Protein AF-A0A6I3AC10-F1 (afdb_monomer)

Solvent-accessible surface area (backbone atoms only — not comparable to full-atom values): 9500 Å² total; per-residue (Å²): 116,63,69,60,49,20,52,52,34,22,54,48,17,21,56,50,18,50,53,36,52,47,46,43,65,21,54,87,71,73,44,61,81,80,53,77,76,65,51,40,91,83,74,60,48,67,61,49,76,77,64,65,39,61,50,55,30,42,59,76,46,69,32,30,42,92,85,74,59,48,78,48,69,69,61,55,43,49,44,11,51,51,33,12,49,51,24,24,51,47,30,65,73,52,46,95,43,68,48,37,67,36,51,45,51,50,46,52,52,48,52,36,46,52,57,28,28,74,73,68,73,51,78,61,58,88,57,55,59,58,46,54,55,53,44,52,50,38,44,48,53,19,22,61,75,72,70,39,60,68,58,49,53,52,50,52,53,52,50,51,50,52,49,51,51,56,52,49,47,45,71,76,56,67,127

Mean predicted aligned error: 4.68 Å

Radius of gyration: 18.95 Å; Cα contacts (8 Å, |Δi|>4): 184; chains: 1; bounding box: 41×37×51 Å

Sequence (175 aa):
MTAVLIAACALLGLLVGSFLNVVIARVPAGESVVSPRSRCPGCQTEISPRDNIPVLSWLILRGKCRTCSMSISSRYPIVELLTAIVFALFAWHFGWSAVLPAFLYLGAIGVALAMIDLDVRRLPNVIVLPSYVVALVLLGVAAVVDGTPEVMIRAVLGGLALYAFYFLLVLIYPA

Structure (mmCIF, N/CA/C/O backbone):
data_AF-A0A6I3AC10-F1
#
_entry.id   AF-A0A6I3AC10-F1
#
loop_
_atom_site.group_PDB
_atom_site.id
_atom_site.type_symbol
_atom_site.label_atom_id
_atom_site.label_alt_id
_atom_site.label_comp_id
_atom_site.label_asym_id
_atom_site.label_entity_id
_atom_site.label_seq_id
_atom_site.pdbx_PDB_ins_code
_atom_site.Cartn_x
_atom_site.Cartn_y
_atom_site.Cartn_z
_atom_site.occupancy
_atom_site.B_iso_or_equiv
_atom_site.auth_seq_id
_atom_site.auth_comp_id
_atom_site.auth_asym_id
_atom_site.auth_atom_id
_atom_site.pdbx_PDB_model_num
ATOM 1 N N . MET A 1 1 ? 23.435 7.348 2.274 1.00 64.56 1 MET A N 1
ATOM 2 C CA . MET A 1 1 ? 22.236 7.812 1.531 1.00 64.56 1 MET A CA 1
ATOM 3 C C . MET A 1 1 ? 21.127 6.760 1.464 1.00 64.56 1 MET A C 1
ATOM 5 O O . MET A 1 1 ? 19.975 7.125 1.641 1.00 64.56 1 MET A O 1
ATOM 9 N N . THR A 1 2 ? 21.435 5.474 1.281 1.00 85.44 2 THR A N 1
ATOM 10 C CA . THR A 1 2 ? 20.445 4.375 1.244 1.00 85.44 2 THR A CA 1
ATOM 11 C C . THR A 1 2 ? 19.693 4.159 2.561 1.00 85.44 2 THR A C 1
ATOM 13 O O . THR A 1 2 ? 18.480 4.003 2.534 1.00 85.44 2 THR A O 1
ATOM 16 N N . ALA A 1 3 ? 20.358 4.244 3.720 1.00 93.75 3 ALA A N 1
ATOM 17 C CA . ALA A 1 3 ? 19.688 4.077 5.019 1.00 93.75 3 ALA A CA 1
ATOM 18 C C . ALA A 1 3 ? 18.581 5.120 5.279 1.00 93.75 3 ALA A C 1
ATOM 20 O O . ALA A 1 3 ? 17.520 4.782 5.793 1.00 93.75 3 ALA A O 1
ATOM 21 N N . VAL A 1 4 ? 18.809 6.378 4.876 1.00 95.88 4 VAL A N 1
ATOM 22 C CA . VAL A 1 4 ? 17.820 7.461 5.017 1.00 95.88 4 VAL A CA 1
ATOM 23 C C . VAL A 1 4 ? 16.610 7.209 4.120 1.00 95.88 4 VAL A C 1
ATOM 25 O O . VAL A 1 4 ? 15.483 7.362 4.577 1.00 95.88 4 VAL A O 1
ATOM 28 N N . LEU A 1 5 ? 16.832 6.772 2.875 1.00 96.75 5 LEU A N 1
ATOM 29 C CA . LEU A 1 5 ? 15.748 6.411 1.959 1.00 96.75 5 LEU A CA 1
ATOM 30 C C . LEU A 1 5 ? 14.914 5.249 2.513 1.00 96.75 5 LEU A C 1
ATOM 32 O O . LEU A 1 5 ? 13.692 5.342 2.545 1.00 96.75 5 LEU A O 1
ATOM 36 N N . ILE A 1 6 ? 15.565 4.189 3.002 1.00 97.69 6 ILE A N 1
ATOM 37 C CA . ILE A 1 6 ? 14.881 3.029 3.590 1.00 97.69 6 ILE A CA 1
ATOM 38 C C . ILE A 1 6 ? 14.028 3.465 4.784 1.00 97.69 6 ILE A C 1
ATOM 40 O O . ILE A 1 6 ? 12.853 3.114 4.850 1.00 97.69 6 ILE A O 1
ATOM 44 N N . ALA A 1 7 ? 14.586 4.268 5.696 1.00 97.50 7 ALA A N 1
ATOM 45 C CA . ALA A 1 7 ? 13.847 4.792 6.841 1.00 97.50 7 ALA A CA 1
ATOM 46 C C . ALA A 1 7 ? 12.663 5.675 6.410 1.00 97.50 7 ALA A C 1
ATOM 48 O O . ALA A 1 7 ? 11.562 5.516 6.933 1.00 97.50 7 ALA A O 1
ATOM 49 N N . ALA A 1 8 ? 12.855 6.561 5.429 1.00 97.56 8 ALA A N 1
ATOM 50 C CA . ALA A 1 8 ? 11.789 7.410 4.903 1.00 97.56 8 ALA A CA 1
ATOM 51 C C . ALA A 1 8 ? 10.658 6.584 4.267 1.00 97.56 8 ALA A C 1
ATOM 53 O O . ALA A 1 8 ? 9.486 6.818 4.563 1.00 97.56 8 ALA A O 1
ATOM 54 N N . CYS A 1 9 ? 10.991 5.579 3.453 1.00 98.00 9 CYS A N 1
ATOM 55 C CA . CYS A 1 9 ? 10.014 4.670 2.858 1.00 98.00 9 CYS A CA 1
ATOM 56 C C . CYS A 1 9 ? 9.313 3.806 3.913 1.00 98.00 9 CYS A C 1
ATOM 58 O O . CYS A 1 9 ? 8.107 3.614 3.814 1.00 98.00 9 CYS A O 1
ATOM 60 N N . ALA A 1 10 ? 10.013 3.337 4.947 1.00 97.88 10 ALA A N 1
ATOM 61 C CA . ALA A 1 10 ? 9.400 2.595 6.048 1.00 97.88 10 ALA A CA 1
ATOM 62 C C . ALA A 1 10 ? 8.381 3.454 6.817 1.00 97.88 10 ALA A C 1
ATOM 64 O O . ALA A 1 10 ? 7.265 3.008 7.077 1.00 97.88 10 ALA A O 1
ATOM 65 N N . LEU A 1 11 ? 8.732 4.708 7.130 1.00 97.50 11 LEU A N 1
ATOM 66 C CA . LEU A 1 11 ? 7.823 5.664 7.772 1.00 97.50 11 LEU A CA 1
ATOM 67 C C . LEU A 1 11 ? 6.617 5.983 6.883 1.00 97.50 11 LEU A C 1
ATOM 69 O O . LEU A 1 11 ? 5.487 6.011 7.365 1.00 97.50 11 LEU A O 1
ATOM 73 N N . LEU A 1 12 ? 6.835 6.169 5.579 1.00 97.88 12 LEU A N 1
ATOM 74 C CA . LEU A 1 12 ? 5.744 6.322 4.620 1.00 97.88 12 LEU A CA 1
ATOM 75 C C . LEU A 1 12 ? 4.856 5.071 4.591 1.00 97.88 12 LEU A C 1
ATOM 77 O O . LEU A 1 12 ? 3.636 5.195 4.596 1.00 97.88 12 LEU A O 1
ATOM 81 N N . GLY A 1 13 ? 5.448 3.877 4.619 1.00 97.88 13 GLY A N 1
ATOM 82 C CA . GLY A 1 13 ? 4.730 2.606 4.651 1.00 97.88 13 GLY A CA 1
ATOM 83 C C . GLY A 1 13 ? 3.873 2.436 5.905 1.00 97.88 13 GLY A C 1
ATOM 84 O O . GLY A 1 13 ? 2.757 1.940 5.798 1.00 97.88 13 GLY A O 1
ATOM 85 N N . LEU A 1 14 ? 4.318 2.925 7.068 1.00 96.88 14 LEU A N 1
ATOM 86 C CA . LEU A 1 14 ? 3.491 2.982 8.282 1.00 96.88 14 LEU A CA 1
ATOM 87 C C . LEU A 1 14 ? 2.246 3.862 8.081 1.00 96.88 14 LEU A C 1
ATOM 89 O O . LEU A 1 14 ? 1.134 3.455 8.419 1.00 96.88 14 LEU A O 1
ATOM 93 N N . LEU A 1 15 ? 2.420 5.057 7.507 1.00 95.88 15 LEU A N 1
ATOM 94 C CA . LEU A 1 15 ? 1.316 5.988 7.240 1.00 95.88 15 LEU A CA 1
ATOM 95 C C . LEU A 1 15 ? 0.335 5.416 6.209 1.00 95.88 15 LEU A C 1
ATOM 97 O O . LEU A 1 15 ? -0.878 5.439 6.424 1.00 95.88 15 LEU A O 1
ATOM 101 N N . VAL A 1 16 ? 0.860 4.865 5.112 1.00 97.44 16 VAL A N 1
ATOM 102 C CA . VAL A 1 16 ? 0.061 4.222 4.063 1.00 97.44 16 VAL A CA 1
ATOM 103 C C . VAL A 1 16 ? -0.663 3.004 4.626 1.00 97.44 16 VAL A C 1
ATOM 105 O O . VAL A 1 16 ? -1.866 2.885 4.427 1.00 97.44 16 VAL A O 1
ATOM 108 N N . GLY A 1 17 ? 0.013 2.144 5.389 1.00 96.25 17 GLY A N 1
ATOM 109 C CA . GLY A 1 17 ? -0.585 0.968 6.023 1.00 96.25 17 GLY A CA 1
ATOM 110 C C . GLY A 1 17 ? -1.732 1.318 6.975 1.00 96.25 17 GLY A C 1
ATOM 111 O O . GLY A 1 17 ? -2.743 0.616 7.014 1.00 96.25 17 GLY A O 1
ATOM 112 N N . SER A 1 18 ? -1.640 2.451 7.674 1.00 93.56 18 SER A N 1
ATOM 113 C CA . SER A 1 18 ? -2.730 2.945 8.523 1.00 93.56 18 SER A CA 1
ATOM 114 C C . SER A 1 18 ? -3.968 3.315 7.700 1.00 93.56 18 SER A C 1
ATOM 116 O O . SER A 1 18 ? -5.087 2.937 8.050 1.00 93.56 18 SER A O 1
ATOM 118 N N . PHE A 1 19 ? -3.776 3.951 6.538 1.00 94.31 19 PHE A N 1
ATOM 119 C CA . PHE A 1 19 ? -4.858 4.171 5.575 1.00 94.31 19 PHE A CA 1
ATOM 120 C C . PHE A 1 19 ? -5.371 2.857 4.961 1.00 94.31 19 PHE A C 1
ATOM 122 O O . PHE A 1 19 ? -6.581 2.690 4.804 1.00 94.31 19 PHE A O 1
ATOM 129 N N . LEU A 1 20 ? -4.494 1.886 4.676 1.00 95.94 20 LEU A N 1
ATOM 130 C CA . LEU A 1 20 ? -4.902 0.588 4.129 1.00 95.94 20 LEU A CA 1
ATOM 131 C C . LEU A 1 20 ? -5.850 -0.169 5.061 1.00 95.94 20 LEU A C 1
ATOM 133 O O . LEU A 1 20 ? -6.759 -0.819 4.560 1.00 95.94 20 LEU A O 1
ATOM 137 N N . ASN A 1 21 ? -5.729 -0.039 6.386 1.00 94.00 21 ASN A N 1
ATOM 138 C CA . ASN A 1 21 ? -6.720 -0.610 7.309 1.00 94.00 21 ASN A CA 1
ATOM 139 C C . ASN A 1 21 ? -8.147 -0.098 7.030 1.00 94.00 21 ASN A C 1
ATOM 141 O O . ASN A 1 21 ? -9.105 -0.864 7.133 1.00 94.00 21 ASN A O 1
ATOM 145 N N . VAL A 1 22 ? -8.301 1.172 6.631 1.00 92.94 22 VAL A N 1
ATOM 146 C CA . VAL A 1 22 ? -9.600 1.736 6.224 1.00 92.94 22 VAL A CA 1
ATOM 147 C C . VAL A 1 22 ? -10.057 1.122 4.903 1.00 92.94 22 VAL A C 1
ATOM 149 O O . VAL A 1 22 ? -11.208 0.709 4.789 1.00 92.94 22 VAL A O 1
ATOM 152 N N . VAL A 1 23 ? -9.158 1.021 3.921 1.00 95.12 23 VAL A N 1
ATOM 153 C CA . VAL A 1 23 ? -9.448 0.425 2.606 1.00 95.12 23 VAL A CA 1
ATOM 154 C C . VAL A 1 23 ? -9.898 -1.032 2.747 1.00 95.12 23 VAL A C 1
ATOM 156 O O . VAL A 1 23 ? -10.934 -1.402 2.199 1.00 95.12 23 VAL A O 1
ATOM 159 N N . ILE A 1 24 ? -9.162 -1.833 3.523 1.00 95.12 24 ILE A N 1
ATOM 160 C CA . ILE A 1 24 ? -9.431 -3.258 3.757 1.00 95.12 24 ILE A CA 1
ATOM 161 C C . ILE A 1 24 ? -10.809 -3.456 4.393 1.00 95.12 24 ILE A C 1
ATOM 163 O O . ILE A 1 24 ? -11.554 -4.332 3.969 1.00 95.12 24 ILE A O 1
ATOM 167 N N . ALA A 1 25 ? -11.170 -2.626 5.375 1.00 92.25 25 ALA A N 1
ATOM 168 C CA . ALA A 1 25 ? -12.456 -2.741 6.055 1.00 92.25 25 ALA A CA 1
ATOM 169 C C . ALA A 1 25 ? -13.640 -2.255 5.198 1.00 92.25 25 ALA A C 1
ATOM 171 O O . ALA A 1 25 ? -14.711 -2.856 5.237 1.00 92.25 25 ALA A O 1
ATOM 172 N N . ARG A 1 26 ? -13.469 -1.163 4.440 1.00 94.06 26 ARG A N 1
ATOM 173 C CA . ARG A 1 26 ? -14.591 -0.438 3.816 1.00 94.06 26 ARG A CA 1
ATOM 174 C C . ARG A 1 26 ? -14.871 -0.819 2.373 1.00 94.06 26 ARG A C 1
ATOM 176 O O . ARG A 1 26 ? -16.033 -0.892 1.984 1.00 94.06 26 ARG A O 1
ATOM 183 N N . VAL A 1 27 ? -13.837 -1.078 1.572 1.00 95.31 27 VAL A N 1
ATOM 184 C CA . VAL A 1 27 ? -14.026 -1.360 0.140 1.00 95.31 27 VAL A CA 1
ATOM 185 C C . VAL A 1 27 ? -14.861 -2.624 -0.099 1.00 95.31 27 VAL A C 1
ATOM 187 O O . VAL A 1 27 ? -15.786 -2.554 -0.909 1.00 95.31 27 VAL A O 1
ATOM 190 N N . PRO A 1 28 ? -14.632 -3.754 0.600 1.00 93.56 28 PRO A N 1
ATOM 191 C CA . PRO A 1 28 ? -15.470 -4.944 0.432 1.00 93.56 28 PRO A CA 1
ATOM 192 C C . PRO A 1 28 ? -16.927 -4.730 0.860 1.00 93.56 28 PRO A C 1
ATOM 194 O O . PRO A 1 28 ? -17.819 -5.382 0.323 1.00 93.56 28 PRO A O 1
ATOM 197 N N . ALA A 1 29 ? -17.162 -3.810 1.800 1.00 92.38 29 ALA A N 1
ATOM 198 C CA . ALA A 1 29 ? -18.488 -3.426 2.276 1.00 92.38 29 ALA A CA 1
ATOM 199 C C . ALA A 1 29 ? -19.181 -2.374 1.382 1.00 92.38 29 ALA A C 1
ATOM 201 O O . ALA A 1 29 ? -20.333 -2.029 1.630 1.00 92.38 29 ALA A O 1
ATOM 202 N N . GLY A 1 30 ? -18.506 -1.855 0.347 1.00 93.12 30 GLY A N 1
ATOM 203 C CA . GLY A 1 30 ? -19.030 -0.773 -0.496 1.00 93.12 30 GLY A CA 1
ATOM 204 C C . GLY A 1 30 ? -19.111 0.583 0.217 1.00 93.12 30 GLY A C 1
ATOM 205 O O . GLY A 1 30 ? -19.811 1.483 -0.243 1.00 93.12 30 GLY A O 1
ATOM 206 N N . GLU A 1 31 ? -18.411 0.739 1.340 1.00 92.50 31 GLU A N 1
ATOM 207 C CA . GLU A 1 31 ? -18.395 1.965 2.131 1.00 92.50 31 GLU A CA 1
ATOM 208 C C . GLU A 1 31 ? -17.365 2.974 1.601 1.00 92.50 31 GLU A C 1
ATOM 210 O O . GLU A 1 31 ? -16.353 2.627 0.987 1.00 92.50 31 GLU A O 1
ATOM 215 N N . SER A 1 32 ? -17.586 4.260 1.886 1.00 92.00 32 SER A N 1
ATOM 216 C CA . SER A 1 32 ? -16.649 5.314 1.493 1.00 92.00 32 SER A CA 1
ATOM 217 C C . SER A 1 32 ? -15.366 5.281 2.329 1.00 92.00 32 SER A C 1
ATOM 219 O O . SER A 1 32 ? -15.384 5.311 3.561 1.00 92.00 32 SER A O 1
ATOM 221 N N . VAL A 1 33 ? -14.216 5.303 1.652 1.00 91.31 33 VAL A N 1
ATOM 222 C CA . VAL A 1 33 ? -12.885 5.389 2.285 1.00 91.31 33 VAL A CA 1
ATOM 223 C C . VAL A 1 33 ? -12.531 6.800 2.769 1.00 91.31 33 VAL A C 1
ATOM 225 O O . VAL A 1 33 ? -11.571 6.968 3.514 1.00 91.31 33 VAL A O 1
ATOM 228 N N . VAL A 1 34 ? -13.304 7.814 2.364 1.00 89.75 34 VAL A N 1
ATOM 229 C CA . VAL A 1 34 ? -13.051 9.229 2.694 1.00 89.75 34 VAL A CA 1
ATOM 230 C C . VAL A 1 34 ? -13.881 9.682 3.898 1.00 89.75 34 VAL A C 1
ATOM 232 O O . VAL A 1 34 ? -13.399 10.427 4.747 1.00 89.75 34 VAL A O 1
ATOM 235 N N . SER A 1 35 ? -15.136 9.234 3.984 1.00 85.69 35 SER A N 1
ATOM 236 C CA . SER A 1 35 ? -16.112 9.683 4.982 1.00 85.69 35 SER A CA 1
ATOM 237 C C . SER A 1 35 ? -16.975 8.509 5.453 1.00 85.69 35 SER A C 1
ATOM 239 O O . SER A 1 35 ? -17.365 7.702 4.614 1.00 85.69 35 SER A O 1
ATOM 241 N N . PRO A 1 36 ? -17.311 8.395 6.753 1.00 86.56 36 PRO A N 1
ATOM 242 C CA . PRO A 1 36 ? -16.911 9.252 7.875 1.00 86.56 36 PRO A CA 1
ATOM 243 C C . PRO A 1 36 ? -15.485 8.947 8.370 1.00 86.56 36 PRO A C 1
ATOM 245 O O . PRO A 1 36 ? -14.857 7.974 7.951 1.00 86.56 36 PRO A O 1
ATOM 248 N N . ARG A 1 37 ? -14.967 9.758 9.299 1.00 86.06 37 ARG A N 1
ATOM 249 C CA . ARG A 1 37 ? -13.677 9.502 9.971 1.00 86.06 37 ARG A CA 1
ATOM 250 C C . ARG A 1 37 ? -13.716 8.204 10.788 1.00 86.06 37 ARG A C 1
ATOM 252 O O . ARG A 1 37 ? -14.792 7.719 11.135 1.00 86.06 37 ARG A O 1
ATOM 259 N N . SER A 1 38 ? -12.546 7.650 11.107 1.00 82.44 38 SER A N 1
ATOM 260 C CA . SER A 1 38 ? -12.423 6.456 11.952 1.00 82.44 38 SER A CA 1
ATOM 261 C C . SER A 1 38 ? -13.022 6.691 13.344 1.00 82.44 38 SER A C 1
ATOM 263 O O . SER A 1 38 ? -12.765 7.719 13.975 1.00 82.44 38 SER A O 1
ATOM 265 N N . ARG A 1 39 ? -13.816 5.732 13.829 1.00 87.25 39 ARG A N 1
ATOM 26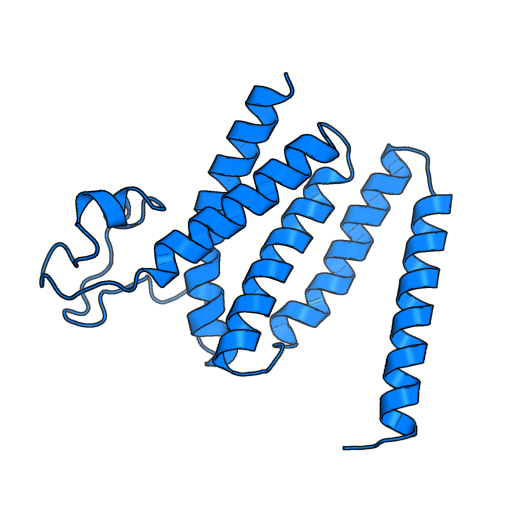6 C CA . ARG A 1 39 ? -14.494 5.769 15.135 1.00 87.25 39 ARG A CA 1
ATOM 267 C C . ARG A 1 39 ? -14.196 4.501 15.919 1.00 87.25 39 ARG A C 1
ATOM 269 O O . ARG A 1 39 ? -13.946 3.448 15.336 1.00 87.25 39 ARG A O 1
ATOM 276 N N . CYS A 1 40 ? -14.245 4.595 17.242 1.00 86.06 40 CYS A N 1
ATOM 277 C CA . CYS A 1 40 ? -14.198 3.408 18.086 1.00 86.06 40 CYS A CA 1
ATOM 278 C C . CYS A 1 40 ? -15.496 2.590 17.925 1.00 86.06 40 CYS A C 1
ATOM 280 O O . CYS A 1 40 ? -16.569 3.167 18.089 1.00 86.06 40 CYS A O 1
ATOM 282 N N . PRO A 1 41 ? -15.440 1.266 17.691 1.00 83.44 41 PRO A N 1
ATOM 283 C CA . PRO A 1 41 ? -16.648 0.448 17.553 1.00 83.44 41 PRO A CA 1
ATOM 284 C C . PRO A 1 41 ? -17.491 0.384 18.838 1.00 83.44 41 PRO A C 1
ATOM 286 O O . PRO A 1 41 ? -18.706 0.232 18.758 1.00 83.44 41 PRO A O 1
ATOM 289 N N . GLY A 1 42 ? -16.872 0.547 20.014 1.00 86.88 42 GLY A N 1
ATOM 290 C CA . GLY A 1 42 ? -17.564 0.520 21.304 1.00 86.88 42 GLY A CA 1
ATOM 291 C C . GLY A 1 42 ? -18.299 1.817 21.627 1.00 86.88 42 GLY A C 1
ATOM 292 O O . GLY A 1 42 ? -19.511 1.818 21.796 1.00 86.88 42 GLY A O 1
ATOM 293 N N . CYS A 1 43 ? -17.571 2.934 21.720 1.00 89.81 43 CYS A N 1
ATOM 294 C CA . CYS A 1 43 ? -18.142 4.217 22.151 1.00 89.81 43 CYS A CA 1
ATOM 295 C C . CYS A 1 43 ? -18.453 5.199 21.017 1.00 89.81 43 CYS A C 1
ATOM 297 O O . CYS A 1 43 ? -18.906 6.306 21.293 1.00 89.81 43 CYS A O 1
ATOM 299 N N . GLN A 1 44 ? -18.165 4.846 19.759 1.00 88.50 44 GLN A N 1
ATOM 300 C CA . GLN A 1 44 ? -18.420 5.658 18.555 1.00 88.50 44 GLN A CA 1
ATOM 301 C C . GLN A 1 44 ? -17.749 7.046 18.534 1.00 88.50 44 GLN A C 1
ATOM 303 O O . GLN A 1 44 ? -17.936 7.833 17.599 1.00 88.50 44 GLN A O 1
ATOM 308 N N . THR A 1 45 ? -16.901 7.334 19.524 1.00 89.25 45 THR A N 1
ATOM 309 C CA . THR A 1 45 ? -16.045 8.519 19.556 1.00 89.25 45 THR A CA 1
ATOM 310 C C . THR A 1 45 ? -15.089 8.482 18.370 1.00 89.25 45 THR A C 1
ATOM 312 O O . THR A 1 45 ? -14.498 7.440 18.070 1.00 89.25 45 THR A O 1
ATOM 315 N N . GLU A 1 46 ? -14.937 9.622 17.697 1.00 87.56 46 GLU A N 1
ATOM 316 C CA . GLU A 1 46 ? -13.940 9.779 16.639 1.00 87.56 46 GLU A CA 1
ATOM 317 C C . GLU A 1 46 ? -12.535 9.562 17.194 1.00 87.56 46 GLU A C 1
ATOM 319 O O . GLU A 1 46 ? -12.187 10.063 18.266 1.00 87.56 46 GLU A O 1
ATOM 324 N N . ILE A 1 47 ? -11.718 8.817 16.455 1.00 84.75 47 ILE A N 1
ATOM 325 C CA . ILE A 1 47 ? -10.329 8.582 16.833 1.00 84.75 47 ILE A CA 1
ATOM 326 C C . ILE A 1 47 ? -9.559 9.884 16.613 1.00 84.75 47 ILE A C 1
ATOM 328 O O . ILE A 1 47 ? -9.537 10.442 15.511 1.00 84.75 47 ILE A O 1
ATOM 332 N N . SER A 1 48 ? -8.937 10.389 17.679 1.00 84.44 48 SER A N 1
ATOM 333 C CA . SER A 1 48 ? -8.129 11.600 17.594 1.00 84.44 48 SER A CA 1
ATOM 334 C C . SER A 1 48 ? -6.906 11.357 16.695 1.00 84.44 48 SER A C 1
ATOM 336 O O . SER A 1 48 ? -6.366 10.251 16.694 1.00 84.44 48 SER A O 1
ATOM 338 N N . PRO A 1 49 ? -6.389 12.368 15.969 1.00 83.12 49 PRO A N 1
ATOM 339 C CA . PRO A 1 49 ? -5.184 12.192 15.153 1.00 83.12 49 PRO A CA 1
ATOM 340 C C . PRO A 1 49 ? -3.972 11.662 15.938 1.00 83.12 49 PRO A C 1
ATOM 342 O O . PRO A 1 49 ? -3.144 10.950 15.383 1.00 83.12 49 PRO A O 1
ATOM 345 N N . ARG A 1 50 ? -3.884 11.965 17.242 1.00 83.69 50 ARG A N 1
ATOM 346 C CA . ARG A 1 50 ? -2.811 11.484 18.133 1.00 83.69 50 ARG A CA 1
ATOM 347 C C . ARG A 1 50 ? -2.960 10.007 18.506 1.00 83.69 50 ARG A C 1
ATOM 349 O O . ARG A 1 50 ? -1.974 9.359 18.839 1.00 83.69 50 ARG A O 1
ATOM 356 N N . ASP A 1 51 ? -4.181 9.482 18.465 1.00 83.06 51 ASP A N 1
ATOM 357 C CA . ASP A 1 51 ? -4.468 8.059 18.669 1.00 83.06 51 ASP A CA 1
ATOM 358 C C . ASP A 1 51 ? -4.415 7.267 17.350 1.00 83.06 51 ASP A C 1
ATOM 360 O O . ASP A 1 51 ? -4.567 6.049 17.364 1.00 83.06 51 ASP A O 1
ATOM 364 N N . ASN A 1 52 ? -4.167 7.953 16.228 1.00 83.94 52 ASN A N 1
ATOM 365 C CA . ASN A 1 52 ? -4.024 7.380 14.893 1.00 83.94 52 ASN A CA 1
ATOM 366 C C . ASN A 1 52 ? -2.559 7.384 14.408 1.00 83.94 52 ASN A C 1
ATOM 368 O O . ASN A 1 52 ? -2.314 7.355 13.203 1.00 83.94 52 ASN A O 1
ATOM 372 N N . ILE A 1 53 ? -1.581 7.483 15.322 1.00 86.81 53 ILE A N 1
ATOM 373 C CA . ILE A 1 53 ? -0.161 7.357 14.973 1.00 86.81 53 ILE A CA 1
ATOM 374 C C . ILE A 1 53 ? 0.128 5.859 14.785 1.00 86.81 53 ILE A C 1
ATOM 376 O O . ILE A 1 53 ? -0.017 5.104 15.757 1.00 86.81 53 ILE A O 1
ATOM 380 N N . PRO A 1 54 ? 0.545 5.423 13.578 1.00 85.00 54 PRO A N 1
ATOM 381 C CA . PRO A 1 54 ? 0.692 4.007 13.256 1.00 85.00 54 PRO A CA 1
ATOM 382 C C . PRO A 1 54 ? 1.600 3.290 14.252 1.00 85.00 54 PRO A C 1
ATOM 384 O O . PRO A 1 54 ? 2.670 3.807 14.588 1.00 85.00 54 PRO A O 1
ATOM 387 N N . VAL A 1 55 ? 1.190 2.103 14.698 1.00 87.44 55 VAL A N 1
ATOM 388 C CA . VAL A 1 55 ? 1.850 1.194 15.654 1.00 87.44 55 VAL A CA 1
ATOM 389 C C . VAL A 1 55 ? 2.021 1.782 17.060 1.00 87.44 55 VAL A C 1
ATOM 391 O O . VAL A 1 55 ? 1.667 1.142 18.052 1.00 87.44 55 VAL A O 1
ATOM 394 N N . LEU A 1 56 ? 2.519 3.011 17.171 1.00 87.19 56 LEU A N 1
ATOM 395 C CA . LEU A 1 56 ? 2.844 3.686 18.417 1.00 87.19 56 LEU A CA 1
ATOM 396 C C . LEU A 1 56 ? 1.607 3.926 19.285 1.00 87.19 56 LEU A C 1
ATOM 398 O O . LEU A 1 56 ? 1.636 3.602 20.472 1.00 87.19 56 LEU A O 1
ATOM 402 N N . SER A 1 57 ? 0.512 4.445 18.719 1.00 85.62 57 SER A N 1
ATOM 403 C CA . SER A 1 57 ? -0.713 4.684 19.493 1.00 85.62 57 SER A CA 1
ATOM 404 C C . SER A 1 57 ? -1.285 3.377 20.045 1.00 85.62 57 SER A C 1
ATOM 406 O O . SER A 1 57 ? -1.706 3.338 21.201 1.00 85.62 57 SER A O 1
ATOM 408 N N . TRP A 1 58 ? -1.229 2.287 19.269 1.00 89.81 58 TRP A N 1
ATOM 409 C CA . TRP A 1 58 ? -1.676 0.966 19.718 1.00 89.81 58 TRP A CA 1
ATOM 410 C C . TRP A 1 58 ? -0.799 0.431 20.858 1.00 89.81 58 TRP A C 1
ATOM 412 O O . TRP A 1 58 ? -1.336 -0.035 21.862 1.00 89.81 58 TRP A O 1
ATOM 422 N N . LEU A 1 59 ? 0.530 0.553 20.759 1.00 89.06 59 LEU A N 1
ATOM 423 C CA . LEU A 1 59 ? 1.459 0.125 21.814 1.00 89.06 59 LEU A CA 1
ATOM 424 C C . LEU A 1 59 ? 1.271 0.923 23.112 1.00 89.06 59 LEU A C 1
ATOM 426 O O . LEU A 1 59 ? 1.158 0.329 24.185 1.00 89.06 59 LEU A O 1
ATOM 430 N N . ILE A 1 60 ? 1.178 2.254 23.022 1.00 90.88 60 ILE A N 1
ATOM 431 C CA . ILE A 1 60 ? 0.990 3.136 24.186 1.00 90.88 60 ILE A CA 1
ATOM 432 C C . ILE A 1 60 ? -0.344 2.844 24.878 1.00 90.88 60 ILE A C 1
ATOM 434 O O . ILE A 1 60 ? -0.405 2.758 26.105 1.00 90.88 60 ILE A O 1
ATOM 438 N N . LEU A 1 61 ? -1.413 2.658 24.101 1.00 88.88 61 LEU A N 1
ATOM 439 C CA . LEU A 1 61 ? -2.741 2.343 24.626 1.00 88.88 61 LEU A CA 1
ATOM 440 C C . LEU A 1 61 ? -2.926 0.854 24.959 1.00 88.88 61 LEU A C 1
ATOM 442 O O . LEU A 1 61 ? -4.009 0.457 25.387 1.00 88.88 61 LEU A O 1
ATOM 446 N N . ARG A 1 62 ? -1.888 0.024 24.772 1.00 90.31 62 ARG A N 1
ATOM 447 C CA . ARG A 1 62 ? -1.907 -1.436 24.980 1.00 90.31 62 ARG A CA 1
ATOM 448 C C . ARG A 1 62 ? -3.066 -2.119 24.247 1.00 90.31 62 ARG A C 1
ATOM 450 O O . ARG A 1 62 ? -3.747 -2.980 24.805 1.00 90.31 62 ARG A O 1
ATOM 457 N N . GLY A 1 63 ? -3.319 -1.675 23.020 1.00 86.88 63 GLY A N 1
ATOM 458 C CA . GLY A 1 63 ? -4.403 -2.156 22.176 1.00 86.88 63 GLY A CA 1
ATOM 459 C C . GLY A 1 63 ? -5.793 -1.873 22.733 1.00 86.88 63 GLY A C 1
ATOM 460 O O . GLY A 1 63 ? -6.683 -2.696 22.551 1.00 86.88 63 GLY A O 1
ATOM 461 N N . LYS A 1 64 ? -6.004 -0.752 23.433 1.00 89.75 64 LYS A N 1
ATOM 462 C CA . LYS A 1 64 ? -7.316 -0.359 23.970 1.00 89.75 64 LYS A CA 1
ATOM 463 C C . LYS A 1 64 ? -7.739 1.032 23.509 1.00 89.75 64 LYS A C 1
ATOM 465 O O . LYS A 1 64 ? -6.915 1.908 23.277 1.00 89.75 64 LYS A O 1
ATOM 470 N N . CYS A 1 65 ? -9.043 1.264 23.403 1.00 87.88 65 CYS A N 1
ATOM 471 C CA . CYS A 1 65 ? -9.576 2.605 23.189 1.00 87.88 65 CYS A CA 1
ATOM 472 C C . CYS A 1 65 ? -9.299 3.489 24.413 1.00 87.88 65 CYS A C 1
ATOM 474 O O . CYS A 1 65 ? -9.576 3.087 25.541 1.00 87.88 65 CYS A O 1
ATOM 476 N N . ARG A 1 66 ? -8.833 4.723 24.193 1.00 89.44 66 ARG A N 1
ATOM 477 C CA . ARG A 1 66 ? -8.572 5.698 25.263 1.00 89.44 66 ARG A CA 1
ATOM 478 C C . ARG A 1 66 ? -9.808 6.022 26.113 1.00 89.44 66 ARG A C 1
ATOM 480 O O . ARG A 1 66 ? -9.668 6.232 27.311 1.00 89.44 66 ARG A O 1
ATOM 487 N N . THR A 1 67 ? -10.994 6.069 25.504 1.00 89.44 67 THR A N 1
ATOM 488 C CA . THR A 1 67 ? -12.229 6.510 26.175 1.00 89.44 67 THR A CA 1
ATOM 489 C C . THR A 1 67 ? -12.974 5.359 26.845 1.00 89.44 67 THR A C 1
ATOM 491 O O . THR A 1 67 ? -13.332 5.462 28.011 1.00 89.44 67 THR A O 1
ATOM 494 N N . CYS A 1 68 ? -13.208 4.253 26.130 1.00 91.12 68 CYS A N 1
ATOM 495 C CA . CYS A 1 68 ? -14.024 3.141 26.639 1.00 91.12 68 CYS A CA 1
ATOM 496 C C . CYS A 1 68 ? -13.235 1.874 26.990 1.00 91.12 68 CYS A C 1
ATOM 498 O O . CYS A 1 68 ? -13.832 0.890 27.411 1.00 91.12 68 CYS A O 1
ATOM 500 N N . SER A 1 69 ? -11.909 1.860 26.809 1.00 90.06 69 SER A N 1
ATOM 501 C CA . SER A 1 69 ? -11.039 0.706 27.094 1.00 90.06 69 SER A CA 1
ATOM 502 C C . SER A 1 69 ? -11.359 -0.592 26.333 1.00 90.06 69 SER A C 1
ATOM 504 O O . SER A 1 69 ? -10.747 -1.623 26.616 1.00 90.06 69 SER A O 1
ATOM 506 N N . MET A 1 70 ? -12.256 -0.554 25.339 1.00 89.31 70 MET A N 1
ATOM 507 C CA . MET A 1 70 ? -12.499 -1.675 24.426 1.00 89.31 70 MET A CA 1
ATOM 508 C C . ME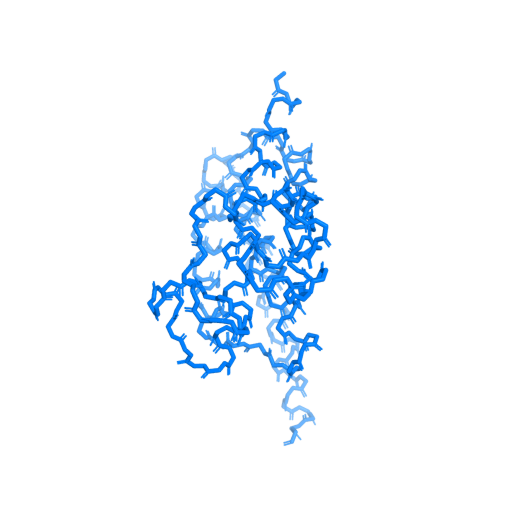T A 1 70 ? -11.203 -2.066 23.708 1.00 89.31 70 MET A C 1
ATOM 510 O O . MET A 1 70 ? -10.432 -1.190 23.311 1.00 89.31 70 MET A O 1
ATOM 514 N N . SER A 1 71 ? -10.973 -3.366 23.526 1.00 89.50 71 SER A N 1
ATOM 515 C CA . SER A 1 71 ? -9.813 -3.871 22.795 1.00 89.50 71 SER A CA 1
ATOM 516 C C . SER A 1 71 ? -9.879 -3.509 21.307 1.00 89.50 71 SER A C 1
ATOM 518 O O . SER A 1 71 ? -10.897 -3.675 20.639 1.00 89.50 71 SER A O 1
ATOM 520 N N . ILE A 1 72 ? -8.761 -3.020 20.782 1.00 86.81 72 ILE A N 1
ATOM 521 C CA . ILE A 1 72 ? -8.521 -2.752 19.367 1.00 86.81 72 ILE A CA 1
ATOM 522 C C . ILE A 1 72 ? -7.680 -3.906 18.827 1.00 86.81 72 ILE A C 1
ATOM 524 O O . ILE A 1 72 ? -6.623 -4.221 19.376 1.00 86.81 72 ILE A O 1
ATOM 528 N N . SER A 1 73 ? -8.146 -4.527 17.743 1.00 88.50 73 SER A N 1
ATOM 529 C CA . SER A 1 73 ? -7.491 -5.685 17.129 1.00 88.50 73 SER A CA 1
ATOM 530 C C . SER A 1 73 ? -6.013 -5.424 16.811 1.00 88.50 73 SER A C 1
ATOM 532 O O . SER A 1 73 ? -5.651 -4.356 16.315 1.00 88.50 73 SER A O 1
ATOM 534 N N . SER A 1 74 ? -5.158 -6.424 17.042 1.00 90.38 74 SER A N 1
ATOM 535 C CA . SER A 1 74 ? -3.740 -6.398 16.652 1.00 90.38 74 SER A CA 1
ATOM 536 C C . SER A 1 74 ? -3.541 -6.405 15.135 1.00 90.38 74 SER A C 1
ATOM 538 O O . SER A 1 74 ? -2.444 -6.131 14.656 1.00 90.38 74 SER A O 1
ATOM 540 N N . ARG A 1 75 ? -4.599 -6.656 14.357 1.00 89.69 75 ARG A N 1
ATOM 541 C CA . ARG A 1 75 ? -4.566 -6.564 12.896 1.00 89.69 75 ARG A CA 1
ATOM 542 C C . ARG A 1 75 ? -4.088 -5.196 12.403 1.00 89.69 75 ARG A C 1
ATOM 544 O O . ARG A 1 75 ? -3.314 -5.144 11.457 1.00 89.69 75 ARG A O 1
ATOM 551 N N . TYR A 1 76 ? -4.508 -4.118 13.065 1.00 88.88 76 TYR A N 1
ATOM 552 C CA . TYR A 1 76 ? -4.153 -2.752 12.677 1.00 88.88 76 TYR A CA 1
ATOM 553 C C . TYR A 1 76 ? -2.631 -2.534 12.644 1.00 88.88 76 TYR A C 1
ATOM 555 O O . TYR A 1 76 ? -2.109 -2.259 11.559 1.00 88.88 76 TYR A O 1
ATOM 563 N N . PRO A 1 77 ? -1.894 -2.736 13.761 1.00 92.50 77 PRO A N 1
ATOM 564 C CA . PRO A 1 77 ? -0.442 -2.587 13.749 1.00 92.50 77 PRO A CA 1
ATOM 565 C C . PRO A 1 77 ? 0.267 -3.637 12.883 1.00 92.50 77 PRO A C 1
ATOM 567 O O . PRO A 1 77 ? 1.345 -3.354 12.369 1.00 92.50 77 PRO A O 1
ATOM 570 N N . ILE A 1 78 ? -0.313 -4.828 12.675 1.00 94.69 78 ILE A N 1
ATOM 571 C CA . ILE A 1 78 ? 0.266 -5.838 11.771 1.00 94.69 78 ILE A CA 1
ATOM 572 C C . ILE A 1 78 ? 0.272 -5.336 10.322 1.00 94.69 78 ILE A C 1
ATOM 574 O O . ILE A 1 78 ? 1.307 -5.413 9.667 1.00 94.69 78 ILE A O 1
ATOM 578 N N . VAL A 1 79 ? -0.845 -4.795 9.825 1.00 96.50 79 VAL A N 1
ATOM 579 C CA . VAL A 1 79 ? -0.932 -4.255 8.455 1.00 96.50 79 VAL A CA 1
ATOM 580 C C . VAL A 1 79 ? 0.009 -3.061 8.276 1.00 96.50 79 VAL A C 1
ATOM 582 O O . VAL A 1 79 ? 0.688 -2.953 7.253 1.00 96.50 79 VAL A O 1
ATOM 585 N N . GLU A 1 80 ? 0.102 -2.192 9.282 1.00 96.81 80 GLU A N 1
ATOM 586 C CA . GLU A 1 80 ? 1.019 -1.047 9.285 1.00 96.81 80 GLU A CA 1
ATOM 587 C C . GLU A 1 80 ? 2.485 -1.492 9.202 1.00 96.81 80 GLU A C 1
ATOM 589 O O . GLU A 1 80 ? 3.218 -1.034 8.324 1.00 96.81 80 GLU A O 1
ATOM 594 N N . LEU A 1 81 ? 2.902 -2.431 10.060 1.00 97.12 81 LEU A N 1
ATOM 595 C CA . LEU A 1 81 ? 4.263 -2.973 10.054 1.00 97.12 81 LEU A CA 1
ATOM 596 C C . LEU A 1 81 ? 4.574 -3.739 8.770 1.00 97.12 81 LEU A C 1
ATOM 598 O O . LEU A 1 81 ? 5.653 -3.559 8.211 1.00 97.12 81 LEU A O 1
ATOM 602 N N . LEU A 1 82 ? 3.646 -4.560 8.275 1.00 97.94 82 LEU A N 1
ATOM 603 C CA . LEU A 1 82 ? 3.833 -5.294 7.024 1.00 97.94 82 LEU A CA 1
ATOM 604 C C . LEU A 1 82 ? 4.055 -4.326 5.857 1.00 97.94 82 LEU A C 1
ATOM 606 O O . LEU A 1 82 ? 4.996 -4.504 5.086 1.00 97.94 82 LEU A O 1
ATOM 610 N N . THR A 1 83 ? 3.247 -3.267 5.762 1.00 98.38 83 THR A N 1
ATOM 611 C CA . THR A 1 83 ? 3.394 -2.245 4.713 1.00 98.38 83 THR A CA 1
ATOM 612 C C . THR A 1 83 ? 4.733 -1.514 4.837 1.00 98.38 83 THR A C 1
ATOM 614 O O . THR A 1 83 ? 5.429 -1.327 3.838 1.00 98.38 83 THR A O 1
ATOM 617 N N . ALA A 1 84 ? 5.145 -1.161 6.058 1.00 98.25 84 ALA A N 1
ATOM 618 C CA . ALA A 1 84 ? 6.447 -0.549 6.326 1.00 98.25 84 ALA A CA 1
ATOM 619 C C . ALA A 1 84 ? 7.622 -1.453 5.921 1.00 98.25 84 ALA A C 1
ATOM 621 O O . ALA A 1 84 ? 8.573 -0.975 5.303 1.00 98.25 84 ALA A O 1
ATOM 622 N N . ILE A 1 85 ? 7.543 -2.7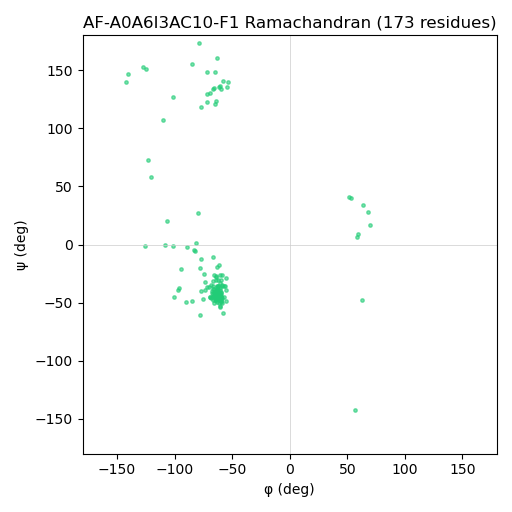55 6.216 1.00 98.44 85 ILE A N 1
ATOM 623 C CA . ILE A 1 85 ? 8.553 -3.750 5.828 1.00 98.44 85 ILE A CA 1
ATOM 624 C C . ILE A 1 85 ? 8.618 -3.875 4.305 1.00 98.44 85 ILE A C 1
ATOM 626 O O . ILE A 1 85 ? 9.707 -3.803 3.743 1.00 98.44 85 ILE A O 1
ATOM 630 N N . VAL A 1 86 ? 7.477 -4.003 3.622 1.00 98.50 86 VAL A N 1
ATOM 631 C CA . VAL A 1 86 ? 7.423 -4.076 2.151 1.00 98.50 86 VAL A CA 1
ATOM 632 C C . VAL A 1 86 ? 8.067 -2.837 1.520 1.00 98.50 86 VAL A C 1
ATOM 634 O O . VAL A 1 86 ? 8.900 -2.960 0.622 1.00 98.50 86 VAL A O 1
ATOM 637 N N . PHE A 1 87 ? 7.751 -1.644 2.027 1.00 98.56 87 PHE A N 1
ATOM 638 C CA . PHE A 1 87 ? 8.327 -0.391 1.533 1.00 98.56 87 PHE A CA 1
ATOM 639 C C . PHE A 1 87 ? 9.836 -0.315 1.788 1.00 98.56 87 PHE A C 1
ATOM 641 O O . PHE A 1 87 ? 10.591 0.086 0.901 1.00 98.56 87 PHE A O 1
ATOM 648 N N . ALA A 1 88 ? 10.288 -0.726 2.975 1.00 98.25 88 ALA A N 1
ATOM 649 C CA . ALA A 1 88 ? 11.703 -0.777 3.322 1.00 98.25 88 ALA A CA 1
ATOM 650 C C . ALA A 1 88 ? 12.480 -1.751 2.425 1.00 98.25 88 ALA A C 1
ATOM 652 O O . ALA A 1 88 ? 13.573 -1.416 1.971 1.00 98.25 88 ALA A O 1
ATOM 653 N N . LEU A 1 89 ? 11.913 -2.927 2.133 1.00 98.31 89 LEU A N 1
ATOM 654 C CA . LEU A 1 89 ? 12.526 -3.932 1.261 1.00 98.31 89 LEU A CA 1
ATOM 655 C C . LEU A 1 89 ? 12.659 -3.427 -0.178 1.00 98.31 89 LEU A C 1
ATOM 657 O O . LEU A 1 89 ? 13.727 -3.571 -0.771 1.00 98.31 89 LEU A O 1
ATOM 661 N N . PHE A 1 90 ? 11.629 -2.776 -0.726 1.00 98.19 90 PHE A N 1
ATOM 662 C CA . PHE A 1 90 ? 11.728 -2.168 -2.056 1.00 98.19 90 PHE A CA 1
ATOM 663 C C . PHE A 1 90 ? 12.725 -1.010 -2.094 1.00 98.19 90 PHE A C 1
ATOM 665 O O . PHE A 1 90 ? 13.524 -0.933 -3.025 1.00 98.19 90 PHE A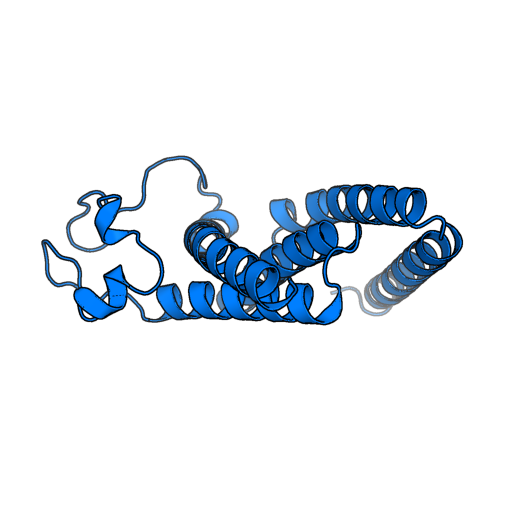 O 1
ATOM 672 N N . ALA A 1 91 ? 12.749 -0.154 -1.072 1.00 97.81 91 ALA A N 1
ATOM 673 C CA . ALA A 1 91 ? 13.735 0.920 -0.967 1.00 97.81 91 ALA A CA 1
ATOM 674 C C . ALA A 1 91 ? 15.172 0.387 -0.844 1.00 97.81 91 ALA A C 1
ATOM 676 O O . ALA A 1 91 ? 16.099 0.968 -1.409 1.00 97.81 91 ALA A O 1
ATOM 677 N N . TRP A 1 92 ? 15.364 -0.725 -0.129 1.00 97.62 92 TRP A N 1
ATOM 678 C CA . TRP A 1 92 ? 16.655 -1.400 -0.013 1.00 97.62 92 TRP A CA 1
ATOM 679 C C . TRP A 1 92 ? 17.100 -2.018 -1.340 1.00 97.62 92 TRP A C 1
ATOM 681 O O . TRP A 1 92 ? 18.266 -1.887 -1.704 1.00 97.62 92 TRP A O 1
ATOM 691 N N . HIS A 1 93 ? 16.176 -2.647 -2.069 1.00 97.12 93 HIS A N 1
ATOM 692 C CA . HIS A 1 93 ? 16.474 -3.329 -3.324 1.00 97.12 93 HIS A CA 1
ATOM 693 C C . HIS A 1 93 ? 16.701 -2.365 -4.499 1.00 97.12 93 HIS A C 1
ATOM 695 O O . HIS A 1 93 ? 17.676 -2.515 -5.230 1.00 97.12 93 HIS A O 1
ATOM 701 N N . PHE A 1 94 ? 15.827 -1.370 -4.677 1.00 95.19 94 PHE A N 1
ATOM 702 C CA . PHE A 1 94 ? 15.857 -0.470 -5.838 1.00 95.19 94 PHE A CA 1
ATOM 703 C C . PHE A 1 94 ? 16.631 0.833 -5.601 1.00 95.19 94 PHE A C 1
ATOM 705 O O . PHE A 1 94 ? 17.043 1.486 -6.560 1.00 95.19 94 PHE A O 1
ATOM 712 N N . GLY A 1 95 ? 16.832 1.245 -4.345 1.00 95.56 95 GLY A N 1
ATOM 713 C CA . GLY A 1 95 ? 17.472 2.522 -4.033 1.00 95.56 95 GLY A CA 1
ATOM 714 C C . GLY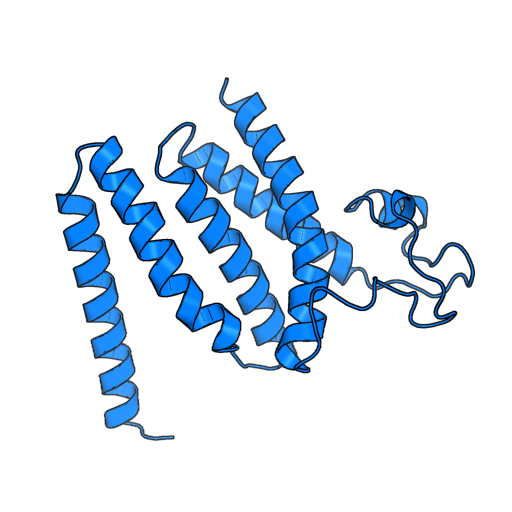 A 1 95 ? 16.745 3.714 -4.668 1.00 95.56 95 GLY A C 1
ATOM 715 O O . GLY A 1 95 ? 15.523 3.735 -4.763 1.00 95.56 95 GLY A O 1
ATOM 716 N N . TRP A 1 96 ? 17.502 4.714 -5.125 1.00 94.38 96 TRP A N 1
ATOM 717 C CA . TRP A 1 96 ? 16.969 5.941 -5.740 1.00 94.38 96 TRP A CA 1
ATOM 718 C C . TRP A 1 96 ? 16.550 5.777 -7.218 1.00 94.38 96 TRP A C 1
ATOM 720 O O . TRP A 1 96 ? 16.596 6.741 -7.977 1.00 94.38 96 TRP A O 1
ATOM 730 N N . SER A 1 97 ? 16.162 4.574 -7.649 1.00 94.19 97 SER A N 1
ATOM 731 C CA . SER A 1 97 ? 15.697 4.328 -9.021 1.00 94.19 97 SER A CA 1
ATOM 732 C C . SER A 1 97 ? 14.309 4.929 -9.280 1.00 94.19 97 SER A C 1
ATOM 734 O O . SER A 1 97 ? 13.446 4.945 -8.395 1.00 94.19 97 SER A O 1
ATOM 736 N N . ALA A 1 98 ? 14.060 5.347 -10.527 1.00 95.12 98 ALA A N 1
ATOM 737 C CA . ALA A 1 98 ? 12.757 5.821 -10.989 1.00 95.12 98 ALA A CA 1
ATOM 738 C C . ALA A 1 98 ? 11.651 4.752 -10.890 1.00 95.12 98 ALA A C 1
ATOM 740 O O . ALA A 1 98 ? 10.468 5.093 -10.874 1.00 95.12 98 ALA A O 1
ATOM 741 N N . VAL A 1 99 ? 12.013 3.469 -10.770 1.00 96.06 99 VAL A N 1
ATOM 742 C CA . VAL A 1 99 ? 11.061 2.361 -10.611 1.00 96.06 99 VAL A CA 1
ATOM 743 C C . VAL A 1 99 ? 10.499 2.242 -9.191 1.00 96.06 99 VAL A C 1
ATOM 745 O O . VAL A 1 99 ? 9.435 1.651 -8.995 1.00 96.06 99 VAL A O 1
ATOM 748 N N . LEU A 1 100 ? 11.177 2.812 -8.186 1.00 97.19 100 LEU A N 1
ATOM 749 C CA . LEU A 1 100 ? 10.802 2.651 -6.780 1.00 97.19 100 LEU A CA 1
ATOM 750 C C . LEU A 1 100 ? 9.342 3.069 -6.502 1.00 97.19 100 LEU A C 1
ATOM 752 O O . LEU A 1 100 ? 8.621 2.263 -5.911 1.00 97.19 100 LEU A O 1
ATOM 756 N N . PRO A 1 101 ? 8.841 4.243 -6.945 1.00 97.62 101 PRO A N 1
ATOM 757 C CA . PRO A 1 101 ? 7.446 4.629 -6.721 1.00 97.62 101 PRO A CA 1
ATOM 758 C C . PRO A 1 101 ? 6.427 3.617 -7.262 1.00 97.62 101 PRO A C 1
ATOM 760 O O . PRO A 1 101 ? 5.402 3.389 -6.618 1.00 97.62 101 PRO A O 1
ATOM 763 N N . ALA A 1 102 ? 6.718 2.971 -8.398 1.00 97.06 102 ALA A N 1
ATOM 764 C CA . ALA A 1 102 ? 5.856 1.937 -8.969 1.00 97.06 102 ALA A CA 1
ATOM 765 C C . ALA A 1 102 ? 5.735 0.732 -8.026 1.00 97.06 102 ALA A C 1
ATOM 767 O O . ALA A 1 102 ? 4.629 0.266 -7.752 1.00 97.06 102 ALA A O 1
ATOM 768 N N . PHE A 1 103 ? 6.857 0.269 -7.470 1.00 97.69 103 PHE A N 1
ATOM 769 C CA . PHE A 1 103 ? 6.875 -0.858 -6.537 1.00 97.69 103 PHE A CA 1
ATOM 770 C C . PHE A 1 103 ? 6.326 -0.511 -5.152 1.00 97.69 103 PHE A C 1
ATOM 772 O O . PHE A 1 103 ? 5.677 -1.356 -4.543 1.00 97.69 103 PHE A O 1
ATOM 779 N N . LEU A 1 104 ? 6.495 0.722 -4.664 1.00 98.38 104 LEU A N 1
ATOM 780 C CA . LEU A 1 104 ? 5.828 1.163 -3.432 1.00 98.38 104 LEU A CA 1
ATOM 781 C C . LEU A 1 104 ? 4.301 1.160 -3.603 1.00 98.38 104 LEU A C 1
ATOM 783 O O . LEU A 1 104 ? 3.584 0.639 -2.748 1.00 98.38 104 LEU A O 1
ATOM 787 N N . TYR A 1 105 ? 3.802 1.678 -4.731 1.00 98.38 105 TYR A N 1
ATOM 788 C CA . TYR A 1 105 ? 2.378 1.632 -5.066 1.00 98.38 105 TYR A CA 1
ATOM 789 C C . TYR A 1 105 ? 1.865 0.189 -5.167 1.00 98.38 105 TYR A C 1
ATOM 791 O O . TYR A 1 105 ? 0.916 -0.178 -4.473 1.00 98.38 105 TYR A O 1
ATOM 799 N N . LEU A 1 106 ? 2.519 -0.649 -5.978 1.00 97.75 106 LEU A N 1
ATOM 800 C CA . LEU A 1 106 ? 2.146 -2.056 -6.149 1.00 97.75 106 LEU A CA 1
ATOM 801 C C . LEU A 1 106 ? 2.231 -2.839 -4.835 1.00 97.75 106 LEU A C 1
ATOM 803 O O . LEU A 1 106 ? 1.366 -3.667 -4.569 1.00 97.75 106 LEU A O 1
ATOM 807 N N . GLY A 1 107 ? 3.219 -2.546 -3.989 1.00 98.25 107 GLY A N 1
ATOM 808 C CA . GLY A 1 107 ? 3.350 -3.117 -2.652 1.00 98.25 107 GLY A CA 1
ATOM 809 C C . GLY A 1 107 ? 2.168 -2.773 -1.752 1.00 98.25 107 GLY A C 1
ATOM 810 O O . GLY A 1 107 ? 1.597 -3.666 -1.130 1.00 98.25 107 GLY A O 1
ATOM 811 N N . ALA A 1 108 ? 1.750 -1.505 -1.720 1.00 98.44 108 ALA A N 1
ATOM 812 C CA . ALA A 1 108 ? 0.580 -1.079 -0.952 1.00 98.44 108 ALA A CA 1
ATOM 813 C C . ALA A 1 108 ? -0.714 -1.743 -1.454 1.00 98.44 108 ALA A C 1
ATOM 815 O O . ALA A 1 108 ? -1.495 -2.257 -0.652 1.00 98.44 108 ALA A O 1
ATOM 816 N N . ILE A 1 109 ? -0.924 -1.787 -2.775 1.00 98.06 109 ILE A N 1
ATOM 817 C CA . ILE A 1 109 ? -2.077 -2.473 -3.375 1.00 98.06 109 ILE A CA 1
ATOM 818 C C . ILE A 1 109 ? -2.037 -3.976 -3.078 1.00 98.06 109 ILE A C 1
ATOM 820 O O . ILE A 1 109 ? -3.059 -4.545 -2.706 1.00 98.06 109 ILE A O 1
ATOM 824 N N . GLY A 1 110 ? -0.868 -4.609 -3.181 1.00 97.81 110 GLY A N 1
ATOM 825 C CA . GLY A 1 110 ? -0.674 -6.025 -2.878 1.00 97.81 110 GLY A CA 1
ATOM 826 C C . GLY A 1 110 ? -1.007 -6.363 -1.428 1.00 97.81 110 GLY A C 1
ATOM 827 O O . GLY A 1 110 ? -1.745 -7.314 -1.186 1.00 97.81 110 GLY A O 1
ATOM 828 N N . VAL A 1 111 ? -0.548 -5.554 -0.466 1.00 98.12 111 VAL A N 1
ATOM 829 C CA . VAL A 1 111 ? -0.911 -5.719 0.952 1.00 98.12 111 VAL A CA 1
ATOM 830 C C . VAL A 1 111 ? -2.420 -5.569 1.146 1.00 98.12 111 VAL A C 1
ATOM 832 O O . VAL A 1 111 ? -3.037 -6.418 1.786 1.00 98.12 111 VAL A O 1
ATOM 835 N N . ALA A 1 112 ? -3.038 -4.533 0.572 1.00 97.69 112 ALA A N 1
ATOM 836 C CA . ALA A 1 112 ? -4.479 -4.318 0.696 1.00 97.69 112 ALA A CA 1
ATOM 837 C C . ALA A 1 112 ? -5.289 -5.494 0.129 1.00 97.69 112 ALA A C 1
ATOM 839 O O . ALA A 1 112 ? -6.164 -6.027 0.808 1.00 97.69 112 ALA A O 1
ATOM 840 N N . LEU A 1 113 ? -4.971 -5.923 -1.095 1.00 97.56 113 LEU A N 1
ATOM 841 C CA . LEU A 1 113 ? -5.652 -7.024 -1.770 1.00 97.56 113 LEU A CA 1
ATOM 842 C C . LEU A 1 113 ? -5.440 -8.358 -1.054 1.00 97.56 113 LEU A C 1
ATOM 844 O O . LEU A 1 113 ? -6.406 -9.096 -0.902 1.00 97.56 113 LEU A O 1
ATOM 848 N N . ALA A 1 114 ? -4.234 -8.644 -0.557 1.00 97.25 114 ALA A N 1
ATOM 849 C CA . ALA A 1 114 ? -3.967 -9.860 0.209 1.00 97.25 114 ALA A CA 1
ATOM 850 C C . ALA A 1 114 ? -4.797 -9.911 1.499 1.00 97.25 114 ALA A C 1
ATOM 852 O O . ALA A 1 114 ? -5.391 -10.938 1.814 1.00 97.25 114 ALA A O 1
ATOM 853 N N . MET A 1 115 ? -4.891 -8.800 2.234 1.00 96.62 115 MET A N 1
ATOM 854 C CA . MET A 1 115 ? -5.678 -8.753 3.471 1.00 96.62 115 MET A CA 1
ATOM 855 C C . MET A 1 115 ? -7.188 -8.835 3.215 1.00 96.62 115 MET A C 1
ATOM 857 O O . MET A 1 115 ? -7.895 -9.464 3.999 1.00 96.62 115 MET A O 1
ATOM 861 N N . ILE A 1 116 ? -7.680 -8.229 2.129 1.00 96.62 116 ILE A N 1
ATOM 862 C CA . ILE A 1 116 ? -9.082 -8.360 1.706 1.00 96.62 116 ILE A CA 1
ATOM 863 C C . ILE A 1 116 ? -9.378 -9.802 1.278 1.00 96.62 116 ILE A C 1
ATOM 865 O O . ILE A 1 116 ? -10.398 -10.364 1.674 1.00 96.62 116 ILE A O 1
ATOM 869 N N . ASP A 1 117 ? -8.491 -10.421 0.502 1.00 96.31 117 ASP A N 1
ATOM 870 C CA . ASP A 1 117 ? -8.666 -11.799 0.050 1.00 96.31 117 ASP A CA 1
ATOM 871 C C . ASP A 1 117 ? -8.688 -12.785 1.228 1.00 96.31 117 ASP A C 1
ATOM 873 O O . ASP A 1 117 ? -9.562 -13.649 1.294 1.00 96.31 117 ASP A O 1
ATOM 877 N N . LEU A 1 118 ? -7.825 -12.586 2.231 1.00 95.81 118 LEU A N 1
ATOM 878 C CA . LEU A 1 118 ? -7.853 -13.367 3.473 1.00 95.81 118 LEU A CA 1
ATOM 879 C C . LEU A 1 118 ? -9.189 -13.252 4.232 1.00 95.81 118 LEU A C 1
ATOM 881 O O . LEU A 1 118 ? -9.583 -14.210 4.897 1.00 95.81 118 LEU A O 1
ATOM 885 N N . ASP A 1 119 ? -9.891 -12.119 4.126 1.00 93.12 119 ASP A N 1
ATOM 886 C CA . ASP A 1 119 ? -11.164 -11.891 4.822 1.00 93.12 119 ASP A CA 1
ATOM 887 C C . ASP A 1 119 ? -12.366 -12.449 4.068 1.00 93.12 119 ASP A C 1
ATOM 889 O O . ASP A 1 119 ? -13.234 -13.096 4.656 1.00 93.12 119 ASP A O 1
ATOM 893 N N . VAL A 1 120 ? -12.454 -12.138 2.774 1.00 95.38 120 VAL A N 1
ATOM 894 C CA . VAL A 1 120 ? -13.675 -12.341 1.982 1.00 95.38 120 VAL A CA 1
ATOM 895 C C . VAL A 1 120 ? -13.459 -13.165 0.715 1.00 95.38 120 VAL A C 1
ATOM 897 O O . VAL A 1 120 ? -14.432 -13.426 0.008 1.00 95.38 120 VAL A O 1
ATOM 900 N N . ARG A 1 121 ? -12.222 -13.595 0.426 1.00 94.62 121 ARG A N 1
ATOM 901 C CA . ARG A 1 121 ? -11.830 -14.393 -0.756 1.00 94.62 121 ARG A CA 1
ATOM 902 C C . ARG A 1 121 ? -12.272 -13.769 -2.079 1.00 94.62 121 ARG A C 1
ATOM 904 O O . ARG A 1 121 ? -12.806 -14.441 -2.964 1.00 94.62 121 ARG A O 1
ATOM 911 N N . ARG A 1 122 ? -12.162 -12.443 -2.167 1.00 91.25 122 ARG A N 1
ATOM 912 C CA . ARG A 1 122 ? -12.538 -11.642 -3.336 1.00 91.25 122 ARG A CA 1
ATOM 913 C C . ARG A 1 122 ? -11.513 -10.541 -3.542 1.00 91.25 122 ARG A C 1
ATOM 915 O O . ARG A 1 122 ? -11.032 -9.953 -2.581 1.00 91.25 122 ARG A O 1
ATOM 922 N N . LEU A 1 123 ? -11.277 -10.195 -4.804 1.00 93.25 123 LEU A N 1
ATOM 923 C CA . LEU A 1 123 ? -10.437 -9.069 -5.200 1.00 93.25 123 LEU A CA 1
ATOM 924 C C . LEU A 1 123 ? -11.324 -7.963 -5.795 1.00 93.25 123 LEU A C 1
ATOM 926 O O . LEU A 1 123 ? -11.851 -8.131 -6.895 1.00 93.25 123 LEU A O 1
ATOM 930 N N . PRO A 1 124 ? -11.547 -6.841 -5.086 1.00 94.50 124 PRO A N 1
ATOM 931 C CA . PRO A 1 124 ? -12.436 -5.790 -5.565 1.00 94.50 124 PRO A CA 1
ATOM 932 C C . PRO A 1 124 ? -11.909 -5.124 -6.842 1.00 94.50 124 PRO A C 1
ATOM 934 O O . PRO A 1 124 ? -10.850 -4.493 -6.838 1.00 94.50 124 PRO A O 1
ATOM 937 N N . ASN A 1 125 ? -12.694 -5.173 -7.922 1.00 95.19 125 ASN A N 1
ATOM 938 C CA . ASN A 1 125 ? -12.339 -4.551 -9.206 1.00 95.19 125 ASN A CA 1
ATOM 939 C C . ASN A 1 125 ? -12.100 -3.037 -9.106 1.00 95.19 125 ASN A C 1
ATOM 941 O O . ASN A 1 125 ? -11.313 -2.493 -9.875 1.00 95.19 125 ASN A O 1
ATOM 945 N N . VAL A 1 126 ? -12.716 -2.367 -8.128 1.00 95.19 126 VAL A N 1
ATOM 946 C CA . VAL A 1 126 ? -12.482 -0.941 -7.839 1.00 95.19 126 VAL A CA 1
ATOM 947 C C . VAL A 1 126 ? -11.043 -0.638 -7.396 1.00 95.19 126 VAL A C 1
ATOM 949 O O . VAL A 1 126 ? -10.616 0.506 -7.490 1.00 95.19 126 VAL A O 1
ATOM 952 N N . ILE A 1 127 ? -10.288 -1.647 -6.945 1.00 96.06 127 ILE A N 1
ATOM 953 C CA . ILE A 1 127 ? -8.850 -1.552 -6.647 1.00 96.06 127 ILE A CA 1
ATOM 954 C C . ILE A 1 127 ? -8.028 -2.141 -7.801 1.00 96.06 127 ILE A C 1
ATOM 956 O O . ILE A 1 127 ? -7.042 -1.542 -8.227 1.00 96.06 127 ILE A O 1
ATOM 960 N N . VAL A 1 128 ? -8.430 -3.308 -8.313 1.00 95.62 128 VAL A N 1
ATOM 961 C CA . VAL A 1 128 ? -7.660 -4.071 -9.309 1.00 95.62 128 VAL A CA 1
ATOM 962 C C . VAL A 1 128 ? -7.609 -3.369 -10.670 1.00 95.62 128 VAL A C 1
ATOM 964 O O . VAL A 1 128 ? -6.539 -3.256 -11.254 1.00 95.62 128 VAL A O 1
ATOM 967 N N . LEU A 1 129 ? -8.732 -2.862 -11.189 1.00 95.12 129 LEU A N 1
ATOM 968 C CA . LEU A 1 129 ? -8.755 -2.275 -12.534 1.00 95.12 129 LEU A CA 1
ATOM 969 C C . LEU A 1 129 ? -7.941 -0.973 -12.629 1.00 95.12 129 LEU A C 1
ATOM 971 O O . LEU A 1 129 ? -7.145 -0.849 -13.564 1.00 95.12 129 LEU A O 1
ATOM 975 N N . PRO A 1 130 ? -8.056 -0.019 -11.680 1.00 96.06 130 PRO A N 1
ATOM 976 C CA . PRO A 1 130 ? -7.215 1.174 -11.708 1.00 96.06 130 PRO A CA 1
ATOM 977 C C . PRO A 1 130 ? -5.727 0.860 -11.530 1.00 96.06 130 PRO A C 1
ATOM 979 O O . PRO A 1 130 ? -4.889 1.576 -12.082 1.00 96.06 130 PRO A O 1
ATOM 982 N N . SER A 1 131 ? -5.382 -0.205 -10.793 1.00 96.12 131 SER A N 1
ATOM 983 C CA . SER A 1 131 ? -3.980 -0.530 -10.523 1.00 96.12 131 SER A CA 1
ATOM 984 C C . SER A 1 131 ? -3.212 -0.935 -11.776 1.00 96.12 131 SER A C 1
ATOM 986 O O . SER A 1 131 ? -2.043 -0.575 -11.883 1.00 96.12 131 SER A O 1
ATOM 988 N N . TYR A 1 132 ? -3.857 -1.562 -12.767 1.00 94.31 132 TYR A N 1
ATOM 989 C CA . TYR A 1 132 ? -3.227 -1.843 -14.061 1.00 94.31 132 TYR A CA 1
ATOM 990 C C . TYR A 1 132 ? -2.780 -0.568 -14.779 1.00 94.31 132 TYR A C 1
ATOM 992 O O . TYR A 1 132 ? -1.652 -0.496 -15.264 1.00 94.31 132 TYR A O 1
ATOM 1000 N N . VAL A 1 133 ? -3.642 0.453 -14.815 1.00 96.25 133 VAL A N 1
ATOM 1001 C CA . VAL A 1 133 ? -3.342 1.726 -15.485 1.00 96.25 133 VAL A CA 1
ATOM 1002 C C . VAL A 1 133 ? -2.223 2.458 -14.753 1.00 96.25 133 VAL A C 1
ATOM 1004 O O . VAL A 1 133 ? -1.251 2.879 -15.377 1.00 96.25 133 VAL A O 1
ATOM 1007 N N . VAL A 1 134 ? -2.321 2.571 -13.426 1.00 97.25 134 VAL A N 1
ATOM 1008 C CA . VAL A 1 134 ? -1.301 3.253 -12.617 1.00 97.25 134 VAL A CA 1
ATOM 1009 C C . VAL A 1 134 ? 0.043 2.528 -12.707 1.00 97.25 134 VAL A C 1
ATOM 1011 O O . VAL A 1 134 ? 1.070 3.180 -12.885 1.00 97.25 134 VAL A O 1
ATOM 1014 N N . ALA A 1 135 ? 0.054 1.194 -12.652 1.00 95.88 135 ALA A N 1
ATOM 1015 C CA . ALA A 1 135 ? 1.274 0.404 -12.789 1.00 95.88 135 ALA A CA 1
ATOM 1016 C C . ALA A 1 135 ? 1.920 0.588 -14.166 1.00 95.88 135 ALA A C 1
ATOM 1018 O O . ALA A 1 135 ? 3.124 0.828 -14.238 1.00 95.88 135 ALA A O 1
ATOM 1019 N N . LEU A 1 136 ? 1.131 0.536 -15.244 1.00 95.31 136 LEU A N 1
ATOM 1020 C CA . LEU A 1 136 ? 1.627 0.742 -16.605 1.00 95.31 136 LEU A CA 1
ATOM 1021 C C . LEU A 1 136 ? 2.248 2.135 -16.767 1.00 95.31 136 LEU A C 1
ATOM 1023 O O . LEU A 1 136 ? 3.334 2.259 -17.326 1.00 95.31 136 LEU A O 1
ATOM 1027 N N . VAL A 1 137 ? 1.592 3.174 -16.241 1.00 96.75 137 VAL A N 1
ATOM 1028 C CA . VAL A 1 137 ? 2.097 4.552 -16.304 1.00 96.75 137 VAL A CA 1
ATOM 1029 C C . VAL A 1 137 ? 3.380 4.704 -15.490 1.00 96.75 137 VAL A C 1
ATOM 1031 O O . VAL A 1 137 ? 4.370 5.199 -16.021 1.00 96.75 137 VAL A O 1
ATOM 1034 N N . LEU A 1 138 ? 3.402 4.265 -14.228 1.00 96.81 138 LEU A N 1
ATOM 1035 C CA . LEU A 1 138 ? 4.574 4.434 -13.361 1.00 96.81 138 LEU A CA 1
ATOM 1036 C C . LEU A 1 138 ? 5.785 3.649 -13.874 1.00 96.81 138 LEU A C 1
ATOM 1038 O O . LEU A 1 138 ? 6.887 4.194 -13.927 1.00 96.81 138 LEU A O 1
ATOM 1042 N N . LEU A 1 139 ? 5.588 2.398 -14.296 1.00 95.75 139 LEU A N 1
ATOM 1043 C CA . LEU A 1 139 ? 6.659 1.597 -14.891 1.00 95.75 139 LEU A CA 1
ATOM 1044 C C . LEU A 1 139 ? 7.081 2.156 -16.258 1.00 95.75 139 LEU A C 1
ATOM 1046 O O . LEU A 1 139 ? 8.259 2.096 -16.598 1.00 95.75 139 LEU A O 1
ATOM 1050 N N . GLY A 1 140 ? 6.145 2.710 -17.037 1.00 95.81 140 GLY A N 1
ATOM 1051 C CA . GLY A 1 140 ? 6.408 3.348 -18.330 1.00 95.81 140 GLY A CA 1
ATOM 1052 C C . GLY A 1 140 ? 7.308 4.563 -18.188 1.00 95.81 140 GLY A C 1
ATOM 1053 O O . GLY A 1 140 ? 8.332 4.663 -18.860 1.00 95.81 140 GLY A O 1
ATOM 1054 N N . VAL A 1 141 ? 6.960 5.448 -17.255 1.00 95.94 141 VAL A N 1
ATOM 1055 C CA . VAL A 1 141 ? 7.777 6.612 -16.907 1.00 95.94 141 VAL A CA 1
ATOM 1056 C C . VAL A 1 141 ? 9.158 6.170 -16.425 1.00 95.94 141 VAL A C 1
ATOM 1058 O O . VAL A 1 141 ? 10.151 6.708 -16.904 1.00 95.94 141 VAL A O 1
ATOM 1061 N N . ALA A 1 142 ? 9.240 5.161 -15.552 1.00 95.69 142 ALA A N 1
ATOM 1062 C CA . ALA A 1 142 ? 10.521 4.637 -15.080 1.00 95.69 142 ALA A CA 1
ATOM 1063 C C . ALA A 1 142 ? 11.396 4.109 -16.231 1.00 95.69 142 ALA A C 1
ATOM 1065 O O . ALA A 1 142 ? 12.559 4.486 -16.330 1.00 95.69 142 ALA A O 1
ATOM 1066 N N . ALA A 1 143 ? 10.830 3.318 -17.147 1.00 95.38 143 ALA A N 1
ATOM 1067 C CA . ALA A 1 143 ? 11.556 2.778 -18.298 1.00 95.38 143 ALA A CA 1
ATOM 1068 C C . ALA A 1 143 ? 12.079 3.875 -19.241 1.00 95.38 143 ALA A C 1
ATOM 1070 O O . ALA A 1 143 ? 13.171 3.743 -19.790 1.00 95.38 143 ALA A O 1
ATOM 1071 N N . VAL A 1 144 ? 11.324 4.966 -19.419 1.00 95.00 144 VAL A N 1
ATOM 1072 C CA . VAL A 1 144 ? 11.766 6.123 -20.215 1.00 95.00 144 VAL A CA 1
ATOM 1073 C C . VAL A 1 144 ? 12.900 6.872 -19.517 1.00 95.00 144 VAL A C 1
ATOM 1075 O O . VAL A 1 144 ? 13.886 7.210 -20.165 1.00 95.00 144 VAL A O 1
ATOM 1078 N N . VAL A 1 145 ? 12.779 7.113 -18.208 1.00 94.81 145 VAL A N 1
ATOM 1079 C CA . VAL A 1 145 ? 13.797 7.823 -17.415 1.00 94.81 145 VAL A CA 1
ATOM 1080 C C . VAL A 1 145 ? 15.104 7.033 -17.347 1.00 94.81 145 VAL A C 1
ATOM 1082 O O . VAL A 1 145 ? 16.174 7.613 -17.516 1.00 94.81 145 VAL A O 1
ATOM 1085 N N . ASP A 1 146 ? 15.015 5.718 -17.160 1.00 92.25 146 ASP A N 1
ATOM 1086 C CA . ASP A 1 146 ? 16.177 4.832 -17.059 1.00 92.25 146 ASP A CA 1
ATOM 1087 C C . ASP A 1 146 ? 16.733 4.431 -18.444 1.00 92.25 146 ASP A C 1
ATOM 1089 O O . ASP A 1 146 ? 17.766 3.769 -18.526 1.00 92.25 146 ASP A O 1
ATOM 1093 N N . GLY A 1 147 ? 16.067 4.819 -19.540 1.00 92.19 147 GLY A N 1
ATOM 1094 C CA . GLY A 1 147 ? 16.496 4.519 -20.910 1.00 92.19 147 GLY A CA 1
ATOM 1095 C C . GLY A 1 147 ? 16.411 3.036 -21.292 1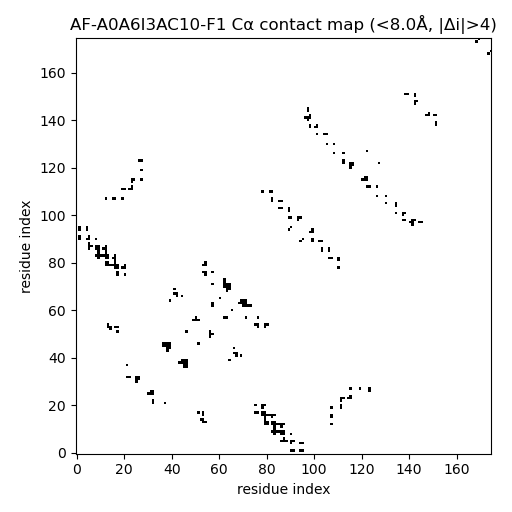.00 92.19 147 GLY A C 1
ATOM 1096 O O . GLY A 1 147 ? 17.177 2.590 -22.142 1.00 92.19 147 GLY A O 1
ATOM 1097 N N . THR A 1 148 ? 15.496 2.279 -20.677 1.00 92.50 148 THR A N 1
ATOM 1098 C CA . THR A 1 148 ? 15.351 0.815 -20.824 1.00 92.50 148 THR A CA 1
ATOM 1099 C C . THR A 1 148 ? 13.962 0.400 -21.351 1.00 92.50 148 THR A C 1
ATOM 1101 O O . THR A 1 148 ? 13.224 -0.356 -20.705 1.00 92.50 148 THR A O 1
ATOM 1104 N N . PRO A 1 149 ? 13.538 0.874 -22.540 1.00 89.62 149 PRO A N 1
ATOM 1105 C CA . PRO A 1 149 ? 12.214 0.567 -23.093 1.00 89.62 149 PRO A CA 1
ATOM 1106 C C . PRO A 1 149 ? 11.986 -0.936 -23.332 1.00 89.62 149 PRO A C 1
ATOM 1108 O O . PRO A 1 149 ? 10.852 -1.416 -23.271 1.00 89.62 149 PRO A O 1
ATOM 1111 N N . GLU A 1 150 ? 13.043 -1.715 -23.555 1.00 92.31 150 GLU A N 1
ATOM 1112 C CA . GLU A 1 150 ? 12.973 -3.168 -23.708 1.00 92.31 150 GLU A CA 1
ATOM 1113 C C . GLU A 1 150 ? 12.449 -3.882 -22.455 1.00 92.31 150 GLU A C 1
ATOM 1115 O O . GLU A 1 150 ? 11.778 -4.912 -22.571 1.00 92.31 150 GLU A O 1
ATOM 1120 N N . VAL A 1 151 ? 12.692 -3.331 -21.260 1.00 91.00 151 VAL A N 1
ATOM 1121 C CA . VAL A 1 151 ? 12.163 -3.875 -19.999 1.00 91.00 151 VAL A CA 1
ATOM 1122 C C . VAL A 1 151 ? 10.644 -3.725 -19.957 1.00 91.00 151 VAL A C 1
ATOM 1124 O O . VAL A 1 151 ? 9.947 -4.664 -19.569 1.00 91.00 151 VAL A O 1
ATOM 1127 N N . MET A 1 152 ? 10.118 -2.595 -20.437 1.00 91.06 152 MET A N 1
ATOM 1128 C CA . MET A 1 152 ? 8.676 -2.367 -20.544 1.00 91.06 152 MET A CA 1
ATOM 1129 C C . MET A 1 152 ? 8.019 -3.351 -21.515 1.00 91.06 152 MET A C 1
ATOM 1131 O O . MET A 1 152 ? 6.990 -3.942 -21.192 1.00 91.06 152 MET A O 1
ATOM 1135 N N . ILE A 1 153 ? 8.639 -3.599 -22.673 1.00 91.94 153 ILE A N 1
ATOM 1136 C CA . ILE A 1 153 ? 8.128 -4.582 -23.641 1.00 91.94 153 ILE A CA 1
ATOM 1137 C C . ILE A 1 153 ? 8.046 -5.970 -22.995 1.00 91.94 153 ILE A C 1
ATOM 1139 O O . ILE A 1 153 ? 7.013 -6.632 -23.087 1.00 91.94 153 ILE A O 1
ATOM 1143 N N . ARG A 1 154 ? 9.097 -6.400 -22.285 1.00 93.81 154 ARG A N 1
ATOM 1144 C CA . ARG A 1 154 ? 9.099 -7.685 -21.563 1.00 93.81 154 ARG A CA 1
ATOM 1145 C C . ARG A 1 154 ? 8.017 -7.743 -20.485 1.00 93.81 154 ARG A C 1
ATOM 1147 O O . ARG A 1 154 ? 7.352 -8.769 -20.367 1.00 93.81 154 ARG A O 1
ATOM 1154 N N . ALA A 1 155 ? 7.817 -6.662 -19.732 1.00 91.88 155 ALA A N 1
ATOM 1155 C CA . ALA A 1 155 ? 6.782 -6.584 -18.705 1.00 91.88 155 ALA A CA 1
ATOM 1156 C C . ALA A 1 155 ? 5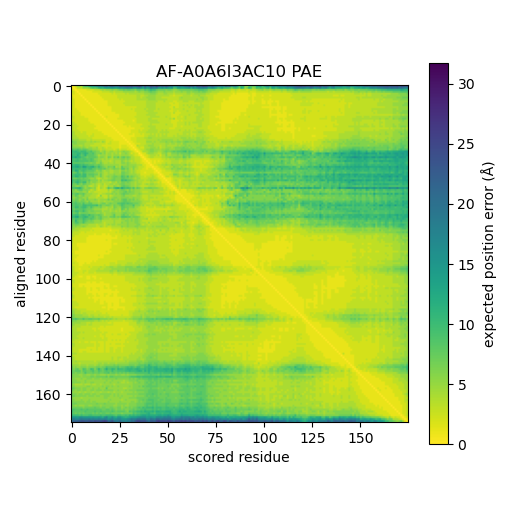.370 -6.714 -19.302 1.00 91.88 155 ALA A C 1
ATOM 1158 O O . ALA A 1 155 ? 4.565 -7.500 -18.803 1.00 91.88 155 ALA A O 1
ATOM 1159 N N . VAL A 1 156 ? 5.087 -6.012 -20.406 1.00 93.50 156 VAL A N 1
ATOM 1160 C CA . VAL A 1 156 ? 3.798 -6.096 -21.111 1.00 93.50 156 VAL A CA 1
ATOM 1161 C C . VAL A 1 156 ? 3.577 -7.492 -21.685 1.00 93.50 156 VAL A C 1
ATOM 1163 O O . VAL A 1 156 ? 2.512 -8.069 -21.480 1.00 93.50 156 VAL A O 1
ATOM 1166 N N . LEU A 1 157 ? 4.580 -8.072 -22.350 1.00 95.81 157 LEU A N 1
ATOM 1167 C CA . LEU A 1 157 ? 4.484 -9.432 -22.887 1.00 95.81 157 LEU A CA 1
ATOM 1168 C C . LEU A 1 157 ? 4.261 -10.467 -21.778 1.00 95.81 157 LEU A C 1
ATOM 1170 O O . LEU A 1 157 ? 3.415 -11.345 -21.932 1.00 95.81 157 LEU A O 1
ATOM 1174 N N . GLY A 1 158 ? 4.961 -10.343 -20.647 1.00 94.62 158 GLY A N 1
ATOM 1175 C CA . GLY A 1 158 ? 4.752 -11.199 -19.478 1.00 94.62 158 GLY A CA 1
ATOM 1176 C C . GLY A 1 158 ? 3.343 -11.061 -18.894 1.00 94.62 158 GLY A C 1
ATOM 1177 O O . GLY A 1 158 ? 2.698 -12.066 -18.597 1.00 94.62 158 GLY A O 1
ATOM 1178 N N . GLY A 1 159 ? 2.831 -9.830 -18.793 1.00 93.25 159 GLY A N 1
ATOM 1179 C CA . GLY A 1 159 ? 1.461 -9.557 -18.353 1.00 93.25 159 GLY A CA 1
ATOM 1180 C C . GLY A 1 159 ? 0.407 -10.150 -19.291 1.00 93.25 159 GLY A C 1
ATOM 1181 O O . GLY A 1 159 ? -0.523 -10.807 -18.827 1.00 93.25 159 GLY A O 1
ATOM 1182 N N . LEU A 1 160 ? 0.576 -9.988 -20.606 1.00 95.38 160 LEU A N 1
ATOM 1183 C CA . LEU A 1 160 ? -0.308 -10.576 -21.617 1.00 95.38 160 LEU A CA 1
ATOM 1184 C C . LEU A 1 160 ? -0.257 -12.106 -21.601 1.00 95.38 160 LEU A C 1
ATOM 1186 O O . LEU A 1 160 ? -1.301 -12.743 -21.721 1.00 95.38 160 LEU A O 1
ATOM 1190 N N . ALA A 1 161 ? 0.924 -12.698 -21.414 1.00 96.62 161 ALA A N 1
ATOM 1191 C CA . ALA A 1 161 ? 1.080 -14.145 -21.305 1.00 96.62 161 ALA A CA 1
ATOM 1192 C C . ALA A 1 161 ? 0.358 -14.702 -20.068 1.00 96.62 161 ALA A C 1
ATOM 1194 O O . ALA A 1 161 ? -0.371 -15.687 -20.179 1.00 96.62 161 ALA A O 1
ATOM 1195 N N . LEU A 1 162 ? 0.499 -14.048 -18.907 1.00 94.81 162 LEU A N 1
ATOM 1196 C CA . LEU A 1 162 ? -0.231 -14.419 -17.690 1.00 94.81 162 LEU A CA 1
ATOM 1197 C C . LEU A 1 162 ? -1.744 -14.253 -17.863 1.00 94.81 162 LEU A C 1
ATOM 1199 O O . LEU A 1 162 ? -2.498 -15.150 -17.492 1.00 94.81 162 LEU A O 1
ATOM 1203 N N . TYR A 1 163 ? -2.192 -13.143 -18.453 1.00 93.62 163 TYR A N 1
ATOM 1204 C CA . TYR A 1 163 ? -3.607 -12.930 -18.755 1.00 93.62 163 TYR A CA 1
ATOM 1205 C C . TYR A 1 163 ? -4.153 -14.029 -19.668 1.00 93.62 163 TYR A C 1
ATOM 1207 O O . TYR A 1 163 ? -5.162 -14.641 -19.336 1.00 93.62 163 TYR A O 1
ATOM 1215 N N . ALA A 1 164 ? -3.469 -14.322 -20.777 1.00 95.94 164 ALA A N 1
ATOM 1216 C CA . ALA A 1 164 ? -3.875 -15.358 -21.719 1.00 95.94 164 ALA A CA 1
ATOM 1217 C C . ALA A 1 164 ? -3.942 -16.737 -21.049 1.00 95.94 164 ALA A C 1
ATOM 1219 O O . ALA A 1 164 ? -4.897 -17.475 -21.275 1.00 95.94 164 ALA A O 1
ATOM 1220 N N . PHE A 1 165 ? -2.974 -17.059 -20.186 1.00 95.81 165 PHE A N 1
ATOM 1221 C CA . PHE A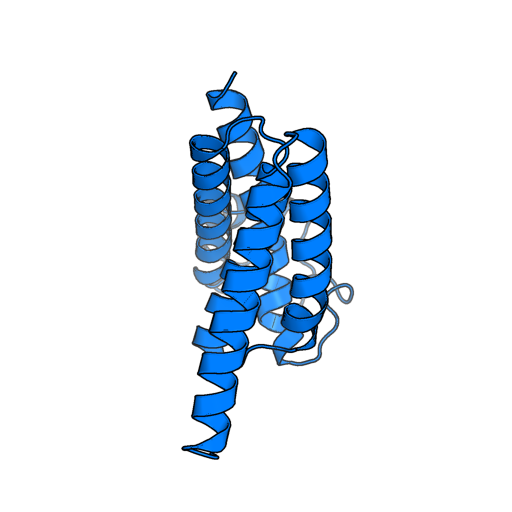 1 165 ? -2.971 -18.299 -19.415 1.00 95.81 165 PHE A CA 1
ATOM 1222 C C . PHE A 1 165 ? -4.197 -18.412 -18.497 1.00 95.81 165 PHE A C 1
ATOM 1224 O O . PHE A 1 165 ? -4.939 -19.390 -18.585 1.00 95.81 165 PHE A O 1
ATOM 1231 N N . TYR A 1 166 ? -4.458 -17.406 -17.656 1.00 92.94 166 TYR A N 1
ATOM 1232 C CA . TYR A 1 166 ? -5.617 -17.429 -16.756 1.00 92.94 166 TYR A CA 1
ATOM 1233 C C . TYR A 1 166 ? -6.950 -17.353 -17.505 1.00 92.94 166 TYR A C 1
ATOM 1235 O O . TYR A 1 166 ? -7.912 -18.006 -17.112 1.00 92.94 166 TYR A O 1
ATOM 1243 N N . PHE A 1 167 ? -7.012 -16.606 -18.605 1.00 93.38 167 PHE A N 1
ATOM 1244 C CA . PHE A 1 167 ? -8.195 -16.541 -19.457 1.00 93.38 167 PHE A CA 1
ATOM 1245 C C . PHE A 1 167 ? -8.497 -17.901 -20.093 1.00 93.38 167 PHE A C 1
ATOM 1247 O O . PHE A 1 167 ? -9.637 -18.356 -20.073 1.00 93.38 167 PHE A O 1
ATOM 1254 N N . LEU A 1 168 ? -7.471 -18.598 -20.582 1.00 95.75 168 LEU A N 1
ATOM 1255 C CA . LEU A 1 168 ? -7.606 -19.951 -21.112 1.00 95.75 168 LEU A CA 1
ATOM 1256 C C . LEU A 1 168 ? -8.069 -20.936 -20.031 1.00 95.75 168 LEU A C 1
ATOM 1258 O O . LEU A 1 168 ? -8.929 -21.766 -20.313 1.00 95.75 168 LEU A O 1
ATOM 1262 N N . LEU A 1 169 ? -7.577 -20.820 -18.792 1.00 93.69 169 LEU A N 1
ATOM 1263 C CA . LEU A 1 169 ? -8.084 -21.627 -17.675 1.00 93.69 169 LEU A CA 1
ATOM 1264 C C . LEU A 1 169 ? -9.578 -21.398 -17.424 1.00 93.69 169 LEU A C 1
ATOM 1266 O O . LEU A 1 169 ? -10.301 -22.370 -17.227 1.00 93.69 169 LEU A O 1
ATOM 1270 N N . VAL A 1 170 ? -10.051 -20.150 -17.489 1.00 93.19 170 VAL A N 1
ATOM 1271 C CA . VAL A 1 170 ? -11.484 -19.825 -17.363 1.00 93.19 170 VAL A CA 1
ATOM 1272 C C . VAL A 1 170 ? -12.306 -20.433 -18.504 1.00 93.19 170 VAL A C 1
ATOM 1274 O O . VAL A 1 170 ? -13.428 -20.870 -18.276 1.00 93.19 170 VAL A O 1
ATOM 1277 N N . LEU A 1 171 ? -11.764 -20.493 -19.725 1.00 93.69 171 LEU A N 1
ATOM 1278 C CA . LEU A 1 171 ? -12.449 -21.118 -20.862 1.00 93.69 171 LEU A CA 1
ATOM 1279 C C . LEU A 1 171 ? -12.498 -22.651 -20.765 1.00 93.69 171 LEU A C 1
ATOM 1281 O O . LEU A 1 171 ? -13.486 -23.250 -21.183 1.00 93.69 171 LEU A O 1
ATOM 1285 N N . ILE A 1 172 ? -11.441 -23.286 -20.247 1.00 95.12 172 ILE A N 1
ATOM 1286 C CA . ILE A 1 172 ? -11.365 -24.749 -20.092 1.00 95.12 172 ILE A CA 1
ATOM 1287 C C . ILE A 1 172 ? -12.189 -25.225 -18.894 1.00 95.12 172 ILE A C 1
ATOM 1289 O O . ILE A 1 172 ? -12.8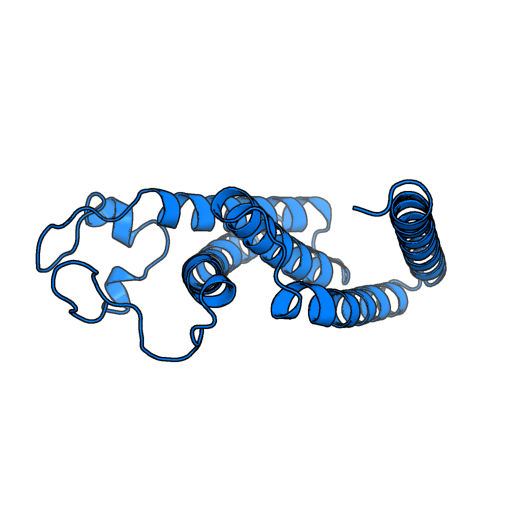46 -26.262 -18.973 1.00 95.12 172 ILE A O 1
ATOM 1293 N N . TYR A 1 173 ? -12.143 -24.484 -17.791 1.00 91.81 173 TYR A N 1
ATOM 1294 C CA . TYR A 1 173 ? -12.867 -24.785 -16.563 1.00 91.81 173 TYR A CA 1
ATOM 1295 C C . TYR A 1 173 ? -13.758 -23.593 -16.187 1.00 91.81 173 TYR A C 1
ATOM 1297 O O . TYR A 1 173 ? -13.433 -22.845 -15.257 1.00 91.81 173 TYR A O 1
ATOM 1305 N N . PRO A 1 174 ? -14.857 -23.371 -16.933 1.00 81.00 174 PRO A N 1
ATOM 1306 C CA . PRO A 1 174 ? -15.820 -22.345 -16.572 1.00 81.00 174 PRO A CA 1
ATOM 1307 C C . PRO A 1 174 ? -16.447 -22.725 -15.226 1.00 81.00 174 PRO A C 1
ATOM 1309 O O . PRO A 1 174 ? -16.937 -23.843 -15.060 1.00 81.00 174 PRO A O 1
ATOM 1312 N N . ALA A 1 175 ? -16.343 -21.810 -14.260 1.00 69.50 175 ALA A N 1
ATOM 1313 C CA . ALA A 1 175 ? -16.887 -21.961 -12.912 1.00 69.50 175 ALA A CA 1
ATOM 1314 C C . ALA A 1 175 ? -18.419 -22.064 -12.898 1.00 69.50 175 ALA A C 1
ATOM 1316 O O . ALA A 1 175 ? -19.064 -21.441 -13.774 1.00 69.50 175 ALA A O 1
#

pLDDT: mean 93.04, std 5.05, range [64.56, 98.56]

Secondary structure (DSSP, 8-state):
-HHHHHHHHHHHHHHHHHHHHHHHHHTTTT--SSSSPPB-TTT-PBPPGGGGSTTHHHHHTTTB-TTT-PBPPTHHHHHHHHHHHHHHHHHHHHTT-TTHHHHHHHHHHHHHHHHHHHHHS---HHHHHHHHHHHHHHHHHHHHHTT-HHHHHHHHHHHHHHHHHHHHHHHHS--

Foldseek 3Di:
DLVVLLVVQLQVLLVLLLLLVLVLPAVVVVHDSVDDADADPPPRHHQDVVCSRAPVNCVVLVQADPPPRHGHDPVSNVSSNQSSVQRSVLSNVQPPALLSVLSNLVSSLVSSQVSNCVPPVDGDCVSVVVNVVVNLVSVVVRCVVVVNVVVSVVVVVVVVVVVVVVVVVCVVDVD